Protein AF-A0A2N0RB87-F1 (afdb_monomer_lite)

Foldseek 3Di:
DDDPVPDDPPDDDDDPDADPVRHSLQNVQQVADDDPVPPDDLAEQVWDKDKDKAADDDCVQFADDWPPDPPPHHDCLGRNDSDPPTHSGTPDPRPPPNPDQADVNDPCNNCPPPPRMDMDMDTDHNDPDDPPPPPPD

Radius of gyration: 20.25 Å; chains: 1; bounding box: 54×45×46 Å

Secondary structure (DSSP, 8-state):
---GGGS-TTSPPP-----TTS--HHHHHHT-S--GGGSS---BTT-EEEEEEEE---HHHHB---------SS-HHHH--SSTTPPPSB-SPTTTTSSSPPGGG-HHHHSTT-TTEEEEEEEEB--SS--------

InterPro domains:
  IPR005203 Hemocyanin, C-terminal [PF03723] (25-125)
  IPR013788 Hemocyanin/hexamerin [PTHR11511] (20-126)
  IPR014756 Immunoglobulin E-set [SSF81296] (17-125)
  IPR037020 Hemocyanin, C-terminal domain superfamily [G3DSA:2.60.40.1520] (3-133)

Sequence (137 aa):
MKTDDELDDTALPIDTTPDAEGINTNDTFCDCGWPFHLLLPRGRKGGMKFKLLVFISDWSEDKVEVPKENIRCGSISFCGAQKPADKYPDNKPMGYPLDRPFKNNSYKETFAGLNNAVIKDVSIKLVKDFPEIVEGC

Organism: NCBI:txid588596

pLDDT: mean 80.62, std 18.15, range [34.03, 97.94]

Structure (mmCIF, N/CA/C/O backbone):
data_AF-A0A2N0RB87-F1
#
_entr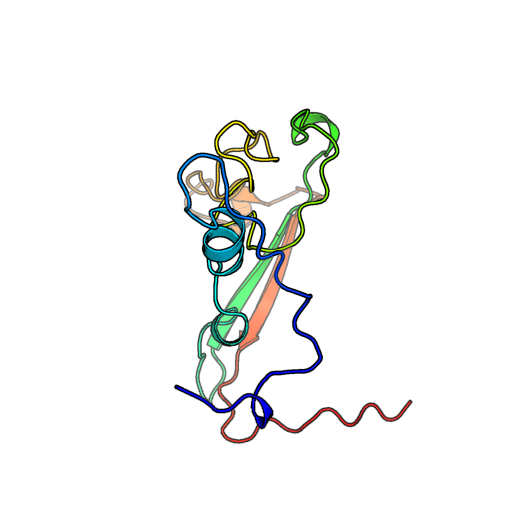y.id   AF-A0A2N0RB87-F1
#
loop_
_atom_site.group_PDB
_atom_site.id
_atom_site.type_symbol
_atom_site.label_atom_id
_atom_site.label_alt_id
_atom_site.label_comp_id
_atom_site.label_asym_id
_atom_site.label_entity_id
_atom_site.label_seq_id
_atom_site.pdbx_PDB_ins_code
_atom_site.Cartn_x
_atom_site.Cartn_y
_atom_site.Cartn_z
_atom_site.occupancy
_atom_site.B_iso_or_equiv
_atom_site.auth_seq_id
_atom_site.auth_comp_id
_atom_site.auth_asym_id
_atom_site.auth_atom_id
_atom_site.pdbx_PDB_model_num
ATOM 1 N N . MET A 1 1 ? 30.172 -10.261 13.215 1.00 39.81 1 MET A N 1
ATOM 2 C CA . MET A 1 1 ? 29.949 -11.202 12.105 1.00 39.81 1 MET A CA 1
ATOM 3 C C . MET A 1 1 ? 29.296 -12.413 12.737 1.00 39.81 1 MET A C 1
ATOM 5 O O . MET A 1 1 ? 29.909 -12.980 13.633 1.00 39.81 1 MET A O 1
ATOM 9 N N . LYS A 1 2 ? 28.015 -12.664 12.450 1.00 34.03 2 LYS A N 1
ATOM 10 C CA . LYS A 1 2 ? 27.331 -13.854 12.972 1.00 34.03 2 LYS A CA 1
ATOM 11 C C . LYS A 1 2 ? 27.914 -15.084 12.274 1.00 34.03 2 LYS A C 1
ATOM 13 O O . LYS A 1 2 ? 28.283 -14.979 11.109 1.00 34.03 2 LYS A O 1
ATOM 18 N N . THR A 1 3 ? 28.097 -16.165 13.020 1.00 47.66 3 THR A N 1
ATOM 19 C CA . THR A 1 3 ? 28.616 -17.445 12.523 1.00 47.66 3 THR A CA 1
ATOM 20 C C . THR A 1 3 ? 27.583 -18.143 11.646 1.00 47.66 3 THR A C 1
ATOM 22 O O . THR A 1 3 ? 26.385 -17.941 11.831 1.00 47.66 3 THR A O 1
ATOM 25 N N . ASP A 1 4 ? 28.062 -18.965 10.713 1.00 57.53 4 ASP A N 1
ATOM 26 C CA . ASP A 1 4 ? 27.260 -19.600 9.659 1.00 57.53 4 ASP A CA 1
ATOM 27 C C . ASP A 1 4 ? 26.117 -20.488 10.194 1.00 57.53 4 ASP A C 1
ATOM 29 O O . ASP A 1 4 ? 25.120 -20.686 9.510 1.00 57.53 4 ASP A O 1
ATOM 33 N N . ASP A 1 5 ? 26.202 -20.926 11.455 1.00 53.91 5 ASP A N 1
ATOM 34 C CA . ASP A 1 5 ? 25.169 -21.710 12.148 1.00 53.91 5 ASP A CA 1
ATOM 35 C C . ASP A 1 5 ? 23.924 -20.892 12.581 1.00 53.91 5 ASP A C 1
ATOM 37 O O . ASP A 1 5 ? 22.990 -21.445 13.159 1.00 53.91 5 ASP A O 1
ATOM 41 N N . GLU A 1 6 ? 23.906 -19.570 12.354 1.00 55.66 6 GLU A N 1
ATOM 42 C CA . GLU A 1 6 ? 22.762 -18.677 12.630 1.00 55.66 6 GLU A CA 1
ATOM 43 C C . GLU A 1 6 ? 21.991 -18.249 11.361 1.00 55.66 6 GLU A C 1
ATOM 45 O O . GLU A 1 6 ? 21.083 -17.416 11.464 1.00 55.66 6 GLU A O 1
ATOM 50 N N . LEU A 1 7 ? 22.336 -18.763 10.170 1.00 55.06 7 LEU A N 1
ATOM 51 C CA . LEU A 1 7 ? 21.581 -18.475 8.946 1.00 55.06 7 LEU A CA 1
ATOM 52 C C . LEU A 1 7 ? 20.322 -19.350 8.840 1.00 55.06 7 LEU A C 1
ATOM 54 O O . LEU A 1 7 ? 20.362 -20.564 8.983 1.00 55.06 7 LEU A O 1
ATOM 58 N N . ASP A 1 8 ? 19.201 -18.684 8.579 1.00 53.66 8 ASP A N 1
ATOM 59 C CA . ASP A 1 8 ? 17.880 -19.260 8.337 1.00 53.66 8 ASP A CA 1
ATOM 60 C C . ASP A 1 8 ? 17.877 -20.101 7.044 1.00 53.66 8 ASP A C 1
ATOM 62 O O . ASP A 1 8 ? 18.132 -19.573 5.959 1.00 53.66 8 ASP A O 1
ATOM 66 N N . ASP A 1 9 ? 17.554 -21.395 7.157 1.00 51.41 9 ASP A N 1
ATOM 67 C CA . ASP A 1 9 ? 17.480 -22.371 6.053 1.00 51.41 9 ASP A CA 1
ATOM 68 C C . ASP A 1 9 ? 16.437 -22.014 4.969 1.00 51.41 9 ASP A C 1
ATOM 70 O O . ASP A 1 9 ? 16.350 -22.678 3.933 1.00 51.41 9 ASP A O 1
ATOM 74 N N . THR A 1 10 ? 15.627 -20.970 5.182 1.00 55.34 10 THR A N 1
ATOM 75 C CA . THR A 1 10 ? 14.708 -20.429 4.168 1.00 55.34 10 THR A CA 1
ATOM 76 C C . THR A 1 10 ? 15.342 -19.378 3.251 1.00 55.34 10 THR A C 1
ATOM 78 O O . THR A 1 10 ? 14.703 -18.942 2.286 1.00 55.34 10 THR A O 1
ATOM 81 N N . ALA A 1 11 ? 16.594 -18.979 3.496 1.00 54.50 11 ALA A N 1
ATOM 82 C CA . ALA A 1 11 ? 17.311 -18.051 2.635 1.00 54.50 11 ALA A CA 1
ATOM 83 C C . ALA A 1 11 ? 17.616 -18.698 1.273 1.00 54.50 11 ALA A C 1
ATOM 85 O O . ALA A 1 11 ? 18.280 -19.730 1.173 1.00 54.50 11 ALA A O 1
ATOM 86 N N . LEU A 1 12 ? 17.126 -18.078 0.197 1.00 49.72 12 LEU A N 1
ATOM 87 C CA . LEU A 1 12 ? 17.453 -18.503 -1.163 1.00 49.72 12 LEU A CA 1
ATOM 88 C C . LEU A 1 12 ? 18.965 -18.343 -1.418 1.00 49.72 12 LEU A C 1
ATOM 90 O O . LEU A 1 12 ? 19.565 -17.384 -0.924 1.00 49.72 12 LEU A O 1
ATOM 94 N N . PRO A 1 13 ? 19.589 -19.242 -2.204 1.00 45.84 13 PRO A N 1
ATOM 95 C CA . PRO A 1 13 ? 21.019 -19.176 -2.478 1.00 45.84 13 PRO A CA 1
ATOM 96 C C . PRO A 1 13 ? 21.383 -17.866 -3.190 1.00 45.84 13 PRO A C 1
ATOM 98 O O . PRO A 1 13 ? 20.790 -17.512 -4.212 1.00 45.84 13 PRO A O 1
ATOM 101 N N . ILE A 1 14 ? 22.375 -17.174 -2.631 1.00 51.53 14 ILE A N 1
ATOM 102 C CA . ILE A 1 14 ? 22.950 -15.924 -3.136 1.00 51.53 14 ILE A CA 1
ATOM 103 C C . ILE A 1 14 ? 23.797 -16.239 -4.379 1.00 51.53 14 ILE A C 1
ATOM 105 O O . ILE A 1 14 ? 24.675 -17.102 -4.337 1.00 51.53 14 ILE A O 1
ATOM 109 N N . ASP A 1 15 ? 23.514 -15.570 -5.498 1.00 49.50 15 ASP A N 1
ATOM 110 C CA . ASP A 1 15 ? 24.248 -15.736 -6.757 1.00 49.50 15 ASP A CA 1
ATOM 111 C C . ASP A 1 15 ? 25.461 -14.797 -6.780 1.00 49.50 15 ASP A C 1
ATOM 113 O O . ASP A 1 15 ? 25.365 -13.636 -7.167 1.00 49.50 15 ASP A O 1
ATOM 117 N N . THR A 1 16 ? 26.615 -15.311 -6.354 1.00 50.34 16 THR A N 1
ATOM 118 C CA . THR A 1 16 ? 27.849 -14.537 -6.137 1.00 50.34 16 THR A CA 1
ATOM 119 C C . THR A 1 16 ? 28.611 -14.186 -7.422 1.00 50.34 16 THR A C 1
ATOM 121 O O . THR A 1 16 ? 29.821 -13.959 -7.363 1.00 50.34 16 THR A O 1
ATOM 124 N N . THR A 1 17 ? 27.988 -14.225 -8.606 1.00 51.09 17 THR A N 1
ATOM 125 C CA . THR A 1 17 ? 28.686 -13.879 -9.854 1.00 51.09 17 THR A CA 1
ATOM 126 C C . THR A 1 17 ? 28.823 -12.355 -9.984 1.00 51.09 17 THR A C 1
ATOM 128 O O . THR A 1 17 ? 27.792 -11.681 -10.078 1.00 51.09 17 THR A O 1
ATOM 131 N N . PRO A 1 18 ? 30.051 -11.803 -10.033 1.00 50.31 18 PRO A N 1
ATOM 132 C CA . PRO A 1 18 ? 30.258 -10.366 -10.169 1.00 50.31 18 PRO A CA 1
ATOM 133 C C . PRO A 1 18 ? 29.856 -9.871 -11.555 1.00 50.31 18 PRO A C 1
ATOM 135 O O . PRO A 1 18 ? 30.047 -10.569 -12.557 1.00 50.31 18 PRO A O 1
ATOM 138 N N . ASP A 1 19 ? 29.343 -8.644 -11.622 1.00 54.84 19 ASP A N 1
ATOM 139 C CA . ASP A 1 19 ? 29.193 -7.942 -12.891 1.00 54.84 19 ASP A CA 1
ATOM 140 C C . ASP A 1 19 ? 30.555 -7.497 -13.462 1.00 54.84 19 ASP A C 1
ATOM 142 O O . ASP A 1 19 ? 31.617 -7.680 -12.860 1.00 54.84 19 ASP A O 1
ATOM 146 N N . ALA A 1 20 ? 30.533 -6.926 -14.669 1.00 52.75 20 ALA A N 1
ATOM 147 C CA . ALA A 1 20 ? 31.730 -6.506 -15.401 1.00 52.75 20 ALA A CA 1
ATOM 148 C C . ALA A 1 20 ? 32.585 -5.444 -14.671 1.00 52.75 20 ALA A C 1
ATOM 150 O O . ALA A 1 20 ? 33.710 -5.180 -15.097 1.00 52.75 20 ALA A O 1
ATOM 151 N N . GLU A 1 21 ? 32.079 -4.857 -13.583 1.00 55.66 21 GLU A N 1
ATOM 152 C CA . GLU A 1 21 ? 32.750 -3.840 -12.768 1.00 55.66 21 GLU A CA 1
ATOM 153 C C . GLU A 1 21 ? 33.276 -4.414 -11.438 1.00 55.66 21 GLU A C 1
ATOM 155 O O . GLU A 1 21 ? 33.843 -3.685 -10.623 1.00 55.66 21 GLU A O 1
ATOM 160 N N . GLY A 1 22 ? 33.160 -5.733 -11.232 1.00 50.56 22 GLY A N 1
ATOM 161 C CA . GLY A 1 22 ? 33.613 -6.414 -10.019 1.00 50.56 22 GLY A CA 1
ATOM 162 C C . GLY A 1 22 ? 32.714 -6.157 -8.808 1.00 50.56 22 GLY A C 1
ATOM 163 O O . GLY A 1 22 ? 33.138 -6.401 -7.678 1.00 50.56 22 GLY A O 1
ATOM 164 N N . ILE A 1 23 ? 31.493 -5.663 -9.032 1.00 53.19 23 ILE A N 1
ATOM 165 C CA . ILE A 1 23 ? 30.484 -5.438 -8.000 1.00 53.19 23 ILE A CA 1
ATOM 166 C C . ILE A 1 23 ? 29.442 -6.554 -8.136 1.00 53.19 23 ILE A C 1
ATOM 168 O O . ILE A 1 23 ? 28.897 -6.808 -9.206 1.00 53.19 23 ILE A O 1
ATOM 172 N N . ASN A 1 24 ? 29.120 -7.247 -7.046 1.00 53.38 24 ASN A N 1
ATOM 173 C CA . ASN A 1 24 ? 27.971 -8.152 -7.051 1.00 53.38 24 ASN A CA 1
ATOM 174 C C . ASN A 1 24 ? 26.688 -7.311 -6.931 1.00 53.38 24 ASN A C 1
ATOM 176 O O . ASN A 1 24 ? 26.098 -7.194 -5.859 1.00 53.38 24 ASN A O 1
ATOM 180 N N . THR A 1 25 ? 26.267 -6.659 -8.016 1.00 53.22 25 THR A N 1
ATOM 181 C CA . THR A 1 25 ? 25.055 -5.816 -8.048 1.00 53.22 25 THR A CA 1
ATOM 182 C C . THR A 1 25 ? 23.767 -6.598 -7.786 1.00 53.22 25 THR A C 1
ATOM 184 O O . THR A 1 25 ? 22.780 -6.022 -7.334 1.00 53.22 25 THR A O 1
ATOM 187 N N . ASN A 1 26 ? 23.781 -7.917 -7.997 1.00 55.75 26 ASN A N 1
ATOM 188 C CA . ASN A 1 26 ? 22.675 -8.800 -7.630 1.00 55.75 26 ASN A CA 1
ATOM 189 C C . ASN A 1 26 ? 22.507 -8.946 -6.108 1.00 55.75 26 ASN A C 1
ATOM 191 O O . ASN A 1 26 ? 21.371 -9.011 -5.639 1.00 55.75 26 ASN A O 1
ATOM 195 N N . ASP A 1 27 ? 23.603 -8.943 -5.343 1.00 60.56 27 ASP A N 1
ATOM 196 C CA . ASP A 1 27 ? 23.568 -9.160 -3.890 1.00 60.56 27 ASP A CA 1
ATOM 197 C C . ASP A 1 27 ? 22.941 -7.956 -3.172 1.00 60.56 27 ASP A C 1
ATOM 199 O O . ASP A 1 27 ? 22.090 -8.112 -2.299 1.00 60.56 27 ASP A O 1
ATOM 203 N N . THR A 1 28 ? 23.275 -6.735 -3.602 1.00 70.50 28 THR A N 1
ATOM 204 C CA . THR A 1 28 ? 22.758 -5.506 -2.977 1.00 70.50 28 THR A CA 1
ATOM 205 C C . THR A 1 28 ? 21.287 -5.238 -3.294 1.00 70.50 28 THR A C 1
ATOM 207 O O . THR A 1 28 ? 20.593 -4.607 -2.495 1.00 70.50 28 THR A O 1
ATOM 210 N N . PHE A 1 29 ? 20.780 -5.719 -4.435 1.00 80.38 29 PHE A N 1
ATOM 211 C CA . PHE A 1 29 ? 19.359 -5.593 -4.761 1.00 80.38 29 PHE A CA 1
ATOM 212 C C . PHE A 1 29 ? 18.492 -6.458 -3.840 1.00 80.38 29 PHE A C 1
ATOM 214 O O . PHE A 1 29 ? 17.434 -6.007 -3.400 1.00 80.38 29 PHE A O 1
ATOM 221 N N . CYS A 1 30 ? 18.944 -7.671 -3.506 1.00 82.38 30 CYS A N 1
ATOM 222 C CA . CYS A 1 30 ? 18.208 -8.563 -2.609 1.00 82.38 30 CYS A CA 1
ATOM 223 C C . CYS A 1 30 ? 18.082 -8.011 -1.181 1.00 82.38 30 CYS A C 1
ATOM 225 O O . CYS A 1 30 ? 17.083 -8.283 -0.516 1.00 82.38 30 CYS A O 1
ATOM 227 N N . ASP A 1 31 ? 19.042 -7.196 -0.741 1.00 85.81 31 ASP A N 1
ATOM 228 C CA . ASP A 1 31 ? 18.994 -6.502 0.551 1.00 85.81 31 ASP A CA 1
ATOM 229 C C . ASP A 1 31 ? 17.996 -5.334 0.565 1.00 85.81 31 ASP A C 1
ATOM 231 O O . ASP A 1 31 ? 17.588 -4.853 1.629 1.00 85.81 31 ASP A O 1
ATOM 235 N N . CYS A 1 32 ? 17.573 -4.863 -0.611 1.00 86.81 32 CYS A N 1
ATOM 236 C CA . CYS A 1 32 ? 16.562 -3.830 -0.710 1.00 86.81 32 CYS A CA 1
ATOM 237 C C . CYS A 1 32 ? 15.169 -4.415 -0.441 1.00 86.81 32 CYS A C 1
ATOM 239 O O . CYS A 1 32 ? 14.599 -5.197 -1.210 1.00 86.81 32 CYS A O 1
ATOM 241 N N . GLY A 1 33 ? 14.557 -3.945 0.640 1.00 89.88 33 GLY A N 1
ATOM 242 C CA . GLY A 1 33 ? 13.163 -4.219 0.925 1.00 89.88 33 GLY A CA 1
ATOM 243 C C . GLY A 1 33 ? 12.733 -3.704 2.282 1.00 89.88 33 GLY A C 1
ATOM 244 O O . GLY A 1 33 ? 13.538 -3.281 3.111 1.00 89.88 33 GLY A O 1
ATOM 245 N N . TRP A 1 34 ? 11.425 -3.743 2.512 1.00 90.88 34 TRP A N 1
ATOM 246 C CA . TRP A 1 34 ? 10.893 -3.479 3.837 1.00 90.88 34 TRP A CA 1
ATOM 247 C C . TRP A 1 34 ? 11.045 -4.730 4.712 1.00 90.88 34 TRP A C 1
ATOM 249 O O . TRP A 1 34 ? 10.593 -5.801 4.298 1.00 90.88 34 TRP A O 1
ATOM 259 N N . PRO A 1 35 ? 11.623 -4.632 5.923 1.00 91.50 35 PRO A N 1
ATOM 260 C CA . PRO A 1 35 ? 11.753 -5.787 6.802 1.00 91.50 35 PRO A CA 1
ATOM 261 C C . PRO A 1 35 ? 10.388 -6.404 7.134 1.00 91.50 35 PRO A C 1
ATOM 263 O O . PRO A 1 35 ? 9.478 -5.709 7.593 1.00 91.50 35 PRO A O 1
ATOM 266 N N . PHE A 1 36 ? 10.244 -7.723 6.965 1.00 89.50 36 PHE A N 1
ATOM 267 C CA . PHE A 1 36 ? 8.964 -8.422 7.167 1.00 89.50 36 PHE A CA 1
ATOM 268 C C . PHE A 1 36 ? 8.376 -8.224 8.571 1.00 89.50 36 PHE A C 1
ATOM 270 O O . PHE A 1 36 ? 7.172 -8.019 8.726 1.00 89.50 36 PHE A O 1
ATOM 277 N N . HIS A 1 37 ? 9.225 -8.188 9.601 1.00 91.50 37 HIS A N 1
ATOM 278 C CA . HIS A 1 37 ? 8.808 -7.965 10.989 1.00 91.50 37 HIS A CA 1
ATOM 279 C C . HIS A 1 37 ? 8.345 -6.522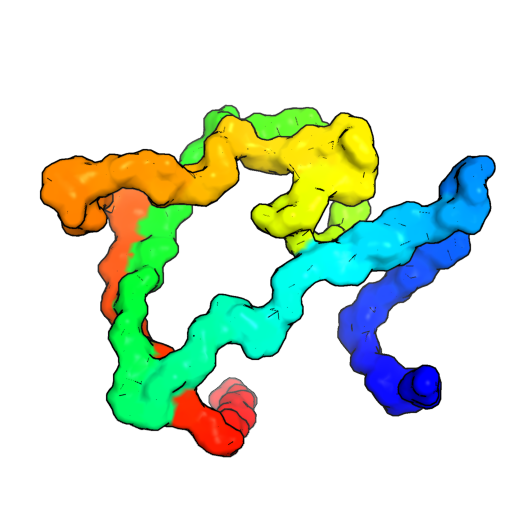 11.282 1.00 91.50 37 HIS A C 1
ATOM 281 O O . HIS A 1 37 ? 7.891 -6.236 12.390 1.00 91.50 37 HIS A O 1
ATOM 287 N N . LEU A 1 38 ? 8.442 -5.609 10.308 1.00 94.12 38 LEU A N 1
ATOM 288 C CA . LEU A 1 38 ? 7.954 -4.229 10.389 1.00 94.12 38 LEU A CA 1
ATOM 289 C C . LEU A 1 38 ? 6.738 -3.970 9.489 1.00 94.12 38 LEU A C 1
ATOM 291 O O . LEU A 1 38 ? 6.320 -2.820 9.367 1.00 94.12 38 LEU A O 1
ATOM 295 N N . LEU A 1 39 ? 6.169 -4.991 8.834 1.00 94.31 39 LEU A N 1
ATOM 296 C CA . LEU A 1 39 ? 5.044 -4.816 7.903 1.00 94.31 39 LEU A CA 1
ATOM 297 C C . LEU A 1 39 ? 3.825 -4.162 8.572 1.00 94.31 39 LEU A C 1
ATOM 299 O O . LEU A 1 39 ? 3.136 -3.339 7.971 1.00 94.31 39 LEU A O 1
ATOM 303 N N . LEU A 1 40 ? 3.559 -4.524 9.827 1.00 95.38 40 LEU A N 1
ATOM 304 C CA . LEU A 1 40 ? 2.454 -3.975 10.601 1.00 95.38 40 LEU A CA 1
ATOM 305 C C . LEU A 1 40 ? 2.949 -2.888 11.562 1.00 95.38 40 LEU A C 1
ATOM 307 O O . LEU A 1 40 ? 3.961 -3.074 12.243 1.00 95.38 40 LEU A O 1
ATOM 311 N N . PRO A 1 41 ? 2.204 -1.778 11.720 1.00 96.25 41 PRO A N 1
ATOM 312 C CA . PRO A 1 41 ? 2.456 -0.840 12.802 1.00 96.25 41 PRO A CA 1
ATOM 313 C C . PRO A 1 41 ? 2.407 -1.553 14.156 1.00 96.25 41 PRO A C 1
ATOM 315 O O . PRO A 1 41 ? 1.542 -2.393 14.392 1.00 96.25 41 PRO A O 1
ATOM 318 N N . ARG A 1 42 ? 3.262 -1.138 15.098 1.00 94.62 42 ARG A N 1
ATOM 319 C CA . ARG A 1 42 ? 3.373 -1.733 16.447 1.00 94.62 42 ARG A CA 1
ATOM 320 C C . ARG A 1 42 ? 2.035 -1.901 17.192 1.00 94.62 42 ARG A C 1
ATOM 322 O O . ARG A 1 42 ? 1.898 -2.786 18.032 1.00 94.62 42 ARG A O 1
ATOM 329 N N . GLY A 1 43 ? 1.061 -1.027 16.940 1.00 94.56 43 GLY A N 1
ATOM 330 C CA . GLY A 1 43 ? -0.232 -1.040 17.622 1.00 94.56 43 GLY A CA 1
ATOM 331 C C . GLY A 1 43 ? -0.147 -0.656 19.106 1.00 94.56 43 GLY A C 1
ATOM 332 O O . GLY A 1 43 ? 0.797 -0.006 19.561 1.00 94.56 43 GLY A O 1
ATOM 333 N N . ARG A 1 44 ? -1.179 -1.018 19.881 1.00 94.31 44 ARG A N 1
ATOM 334 C CA . ARG A 1 44 ? -1.291 -0.729 21.327 1.00 94.31 44 ARG A CA 1
ATOM 335 C C . ARG A 1 44 ? -1.845 -1.939 22.076 1.00 94.31 44 ARG A C 1
ATOM 337 O O . ARG A 1 44 ? -2.566 -2.739 21.487 1.00 94.31 44 ARG A O 1
ATOM 344 N N . LYS A 1 45 ? -1.579 -2.045 23.386 1.00 92.81 45 LYS A N 1
ATOM 345 C CA . LYS A 1 45 ? -2.099 -3.146 24.228 1.00 92.81 45 LYS A CA 1
ATOM 346 C C . LYS A 1 45 ? -3.631 -3.253 24.183 1.00 92.81 45 LYS A C 1
ATOM 348 O O . LYS A 1 45 ? -4.170 -4.346 24.097 1.00 92.81 45 LYS A O 1
ATOM 353 N N . GLY A 1 46 ? -4.328 -2.113 24.180 1.00 92.44 46 GLY A N 1
ATOM 354 C CA . GLY A 1 46 ? -5.793 -2.050 24.074 1.00 92.44 46 GLY A CA 1
ATOM 355 C C . GLY A 1 46 ? -6.352 -2.252 22.659 1.00 92.44 46 GLY A C 1
ATOM 356 O O . GLY A 1 46 ? -7.558 -2.135 22.467 1.00 92.44 46 GLY A O 1
ATOM 357 N N . GLY A 1 47 ? -5.501 -2.533 21.669 1.00 94.88 47 GLY A N 1
ATOM 358 C CA . GLY A 1 47 ? -5.858 -2.495 20.255 1.00 94.88 47 GLY A CA 1
ATOM 359 C C . GLY A 1 47 ? -5.781 -1.085 19.676 1.00 94.88 47 GLY A C 1
ATOM 360 O O . GLY A 1 47 ? -6.151 -0.096 20.310 1.00 94.88 47 GLY A O 1
ATOM 361 N N . MET A 1 48 ? -5.264 -0.988 18.458 1.00 97.81 48 MET A N 1
ATOM 362 C CA . MET A 1 48 ? -5.244 0.232 17.662 1.00 97.81 48 MET A CA 1
ATOM 363 C C . MET A 1 48 ? -6.055 -0.012 16.392 1.00 97.81 48 MET A C 1
ATOM 365 O O . MET A 1 48 ? -5.808 -0.983 15.681 1.00 97.81 48 MET A O 1
ATOM 369 N N . LYS A 1 49 ? -7.050 0.845 16.146 1.00 97.81 49 LYS A N 1
ATOM 370 C CA . LYS A 1 49 ? -7.971 0.712 15.013 1.00 97.81 49 LYS A CA 1
ATOM 371 C C . LYS A 1 49 ? -7.306 1.205 13.730 1.00 97.81 49 LYS A C 1
ATOM 373 O O . LYS A 1 49 ? -6.787 2.318 13.705 1.00 97.81 49 LYS A O 1
ATOM 378 N N . PHE A 1 50 ? -7.395 0.404 12.678 1.00 97.81 50 PHE A N 1
ATOM 379 C CA . PHE A 1 50 ? -6.962 0.729 11.323 1.00 97.81 50 PHE A CA 1
ATOM 380 C C . PHE A 1 50 ? -8.066 0.375 10.328 1.00 97.81 50 PHE A C 1
ATOM 382 O O . PHE A 1 50 ? -9.024 -0.329 10.662 1.00 97.81 50 PHE A O 1
ATOM 389 N N . LYS A 1 51 ? -7.917 0.858 9.096 1.00 96.75 51 LYS A N 1
ATOM 390 C CA . LYS A 1 51 ? -8.740 0.440 7.963 1.00 96.75 51 LYS A CA 1
ATOM 391 C C . LYS A 1 51 ? -7.878 -0.346 6.998 1.00 96.75 51 LYS A C 1
ATOM 393 O O . LYS A 1 51 ? -6.865 0.166 6.539 1.00 96.75 51 LYS A O 1
ATOM 398 N N . LEU A 1 52 ? -8.297 -1.569 6.711 1.00 97.19 52 LEU A N 1
ATOM 399 C CA . LEU A 1 52 ? -7.745 -2.379 5.641 1.00 97.19 52 LEU A CA 1
ATOM 400 C C . LEU A 1 52 ? -8.545 -2.084 4.374 1.00 97.19 52 LEU A C 1
ATOM 402 O O . LEU A 1 52 ? -9.733 -2.402 4.321 1.00 97.19 52 LEU A O 1
ATOM 406 N N . LEU A 1 53 ? -7.908 -1.451 3.391 1.00 96.75 53 LEU A N 1
ATOM 407 C CA . LEU A 1 53 ? -8.450 -1.267 2.047 1.00 96.75 53 LEU A CA 1
ATOM 408 C C . LEU A 1 53 ? -7.840 -2.327 1.130 1.00 96.75 53 LEU A C 1
ATOM 410 O O . LEU A 1 53 ? -6.623 -2.479 1.091 1.00 96.75 53 LEU A O 1
ATOM 414 N N . VAL A 1 54 ? -8.691 -3.009 0.373 1.00 97.00 54 VAL A N 1
ATOM 415 C CA . VAL A 1 54 ? -8.300 -3.845 -0.763 1.00 97.00 54 VAL A CA 1
ATOM 416 C C . VAL A 1 54 ? -8.931 -3.237 -2.007 1.00 97.00 54 VAL A C 1
ATOM 418 O O . VAL A 1 54 ? -10.133 -2.969 -2.011 1.00 97.00 54 VAL A O 1
ATOM 421 N N . PHE A 1 55 ? -8.126 -3.004 -3.038 1.00 97.06 55 PHE A N 1
ATOM 422 C CA . PHE A 1 55 ? -8.551 -2.455 -4.321 1.00 97.06 55 PHE A CA 1
ATOM 423 C C . PHE A 1 55 ? -8.026 -3.355 -5.439 1.00 97.06 55 PHE A C 1
ATOM 425 O O . PHE A 1 55 ? -6.857 -3.728 -5.417 1.00 97.06 55 PHE A O 1
ATOM 432 N N . ILE A 1 56 ? -8.890 -3.718 -6.383 1.00 97.19 56 ILE A N 1
ATOM 433 C CA . ILE A 1 56 ? -8.563 -4.604 -7.503 1.00 97.19 56 ILE A CA 1
ATOM 434 C C . ILE A 1 56 ? -8.606 -3.781 -8.791 1.00 97.19 56 ILE A C 1
ATOM 436 O O . ILE A 1 56 ? -9.668 -3.292 -9.178 1.00 97.19 56 ILE A O 1
ATOM 440 N N . SER A 1 57 ? -7.462 -3.616 -9.444 1.00 96.25 57 SER A N 1
ATOM 441 C CA . SER A 1 57 ? -7.324 -2.956 -10.746 1.00 96.25 57 SER A CA 1
ATOM 442 C C . SER A 1 57 ? -7.282 -3.966 -11.898 1.00 96.25 57 SER A C 1
ATOM 444 O O . SER A 1 57 ? -7.192 -5.179 -11.688 1.00 96.25 57 SER A O 1
ATOM 446 N N . ASP A 1 58 ? -7.433 -3.463 -13.124 1.00 96.69 58 ASP A N 1
ATOM 447 C CA . ASP A 1 58 ? -7.393 -4.277 -14.335 1.00 96.69 58 ASP A CA 1
ATOM 448 C C . ASP A 1 58 ? -5.944 -4.484 -14.794 1.00 96.69 58 ASP A C 1
ATOM 450 O O . ASP A 1 58 ? -5.283 -3.564 -15.276 1.00 96.69 58 ASP A O 1
ATOM 454 N N . TRP A 1 59 ? -5.484 -5.734 -14.732 1.00 94.25 59 TRP A N 1
ATOM 455 C CA . TRP A 1 59 ? -4.160 -6.142 -15.203 1.00 94.25 59 TRP A CA 1
ATOM 456 C C . TRP A 1 59 ? -3.845 -5.690 -16.635 1.00 94.25 59 TRP A C 1
ATOM 458 O O . TRP A 1 59 ? -2.691 -5.409 -16.958 1.00 94.25 59 TRP A O 1
ATOM 468 N N . SER A 1 60 ? -4.842 -5.645 -17.522 1.00 95.44 60 SER A N 1
ATOM 469 C CA . SER A 1 60 ? -4.629 -5.246 -18.914 1.00 95.44 60 SER A CA 1
ATOM 470 C C . SER A 1 60 ? -4.205 -3.781 -19.060 1.00 95.44 60 SER A C 1
ATOM 472 O O . SER A 1 60 ? -3.524 -3.461 -20.037 1.00 95.44 60 SER A O 1
ATOM 474 N N . GLU A 1 61 ? -4.536 -2.936 -18.080 1.00 94.75 61 GLU A N 1
ATOM 475 C CA . GLU A 1 61 ? -4.115 -1.535 -17.993 1.00 94.75 61 GLU A CA 1
ATOM 476 C C . GLU A 1 61 ? -2.850 -1.330 -17.147 1.00 94.75 61 GLU A C 1
ATOM 478 O O . GLU A 1 61 ? -2.109 -0.369 -17.378 1.00 94.75 61 GLU A O 1
ATOM 483 N N . ASP A 1 62 ? -2.634 -2.197 -16.155 1.00 94.38 62 ASP A N 1
ATOM 484 C CA . ASP A 1 62 ? -1.538 -2.081 -15.186 1.00 94.38 62 ASP A CA 1
ATOM 485 C C . ASP A 1 62 ? -0.228 -2.655 -15.729 1.00 94.38 62 ASP A C 1
ATOM 487 O O . ASP A 1 62 ? 0.849 -2.136 -15.441 1.00 94.38 62 ASP A O 1
ATOM 491 N N . LYS A 1 63 ? -0.303 -3.732 -16.521 1.00 91.00 63 LYS A N 1
ATOM 492 C CA . LYS A 1 63 ? 0.883 -4.468 -16.958 1.00 91.00 63 LYS A CA 1
ATOM 493 C C . LYS A 1 63 ? 1.836 -3.584 -17.762 1.00 91.00 63 LYS A C 1
ATOM 495 O O . LYS A 1 63 ? 1.447 -2.884 -18.698 1.00 91.00 63 LYS A O 1
ATOM 500 N N . VAL A 1 64 ? 3.120 -3.728 -17.465 1.00 89.25 64 VAL A N 1
ATOM 501 C CA . VAL A 1 64 ? 4.210 -3.224 -18.299 1.00 89.25 64 VAL A CA 1
ATOM 502 C C . VAL A 1 64 ? 4.911 -4.421 -18.923 1.00 89.25 64 VAL A C 1
ATOM 504 O O . VAL A 1 64 ? 5.181 -5.414 -18.251 1.00 89.25 64 VAL A O 1
ATOM 507 N N . GLU A 1 65 ? 5.186 -4.354 -20.225 1.00 83.56 65 GLU A N 1
ATOM 508 C CA . GLU A 1 65 ? 5.992 -5.377 -20.887 1.00 83.56 65 GLU A CA 1
ATOM 509 C C . GLU A 1 65 ? 7.422 -5.318 -20.343 1.00 83.56 65 GLU A C 1
ATOM 511 O O . GLU A 1 65 ? 8.212 -4.444 -20.704 1.00 83.56 65 GLU A O 1
ATOM 516 N N . VAL A 1 66 ? 7.725 -6.248 -19.440 1.00 73.44 66 VAL A N 1
ATOM 517 C CA . VAL A 1 66 ? 9.064 -6.510 -18.921 1.00 73.44 66 VAL A CA 1
ATOM 518 C C . VAL A 1 66 ? 9.559 -7.842 -19.492 1.00 73.44 66 VAL A C 1
ATOM 520 O O . VAL A 1 66 ? 8.757 -8.775 -19.646 1.00 73.44 66 VAL A O 1
ATOM 523 N N . PRO A 1 67 ? 10.850 -7.961 -19.851 1.00 67.88 67 PRO A N 1
ATOM 524 C CA . PRO A 1 67 ? 11.430 -9.245 -20.213 1.00 67.88 67 PRO A CA 1
ATOM 525 C C . PRO A 1 67 ? 11.130 -10.267 -19.109 1.00 67.88 67 PRO A C 1
ATOM 527 O O . PRO A 1 67 ? 11.203 -9.942 -17.925 1.00 67.88 67 PRO A O 1
ATOM 530 N N . LYS A 1 68 ? 10.727 -11.488 -19.487 1.00 57.78 68 LYS A N 1
ATOM 531 C CA . LYS A 1 68 ? 10.429 -12.574 -18.537 1.00 57.78 68 LYS A CA 1
ATOM 532 C C . LYS A 1 68 ? 11.726 -13.070 -17.911 1.00 57.78 68 LYS A C 1
ATOM 534 O O . LYS A 1 68 ? 12.242 -14.121 -18.280 1.00 57.78 68 LYS A O 1
ATOM 539 N N . GLU A 1 69 ? 12.268 -12.286 -17.004 1.00 61.38 69 GLU A N 1
ATOM 540 C CA . GLU A 1 69 ? 13.426 -12.651 -16.215 1.00 61.38 69 GLU A CA 1
ATOM 541 C C . GLU A 1 69 ? 12.966 -13.016 -14.814 1.00 61.38 69 GLU A C 1
ATOM 543 O O . GLU A 1 69 ? 12.015 -12.446 -14.276 1.00 61.38 69 GLU A O 1
ATOM 548 N N . ASN A 1 70 ? 13.610 -14.028 -14.243 1.00 57.31 70 ASN A N 1
ATOM 549 C CA . ASN A 1 70 ? 13.282 -14.499 -12.909 1.00 57.31 70 ASN A CA 1
ATOM 550 C C . ASN A 1 70 ? 13.732 -13.436 -11.902 1.00 57.31 70 ASN A C 1
ATOM 552 O O . ASN A 1 70 ? 14.902 -13.423 -11.528 1.00 57.31 70 ASN A O 1
ATOM 556 N N . ILE A 1 71 ? 12.816 -12.565 -11.466 1.00 62.84 71 ILE A N 1
ATOM 557 C CA . ILE A 1 71 ? 13.013 -11.745 -10.265 1.00 62.84 71 ILE A CA 1
ATOM 558 C C . ILE A 1 71 ? 13.235 -12.728 -9.114 1.00 62.84 71 ILE A C 1
ATOM 560 O O . ILE A 1 71 ? 12.323 -13.470 -8.746 1.00 62.84 71 ILE A O 1
ATOM 564 N N . ARG A 1 72 ? 14.465 -12.799 -8.601 1.00 65.62 72 ARG A N 1
ATOM 565 C CA . ARG A 1 72 ? 14.847 -13.818 -7.609 1.00 65.62 72 ARG A CA 1
ATOM 566 C C . ARG A 1 72 ? 14.568 -13.393 -6.169 1.00 65.62 72 ARG A C 1
ATOM 568 O O . ARG A 1 72 ? 14.429 -14.253 -5.307 1.00 65.62 72 ARG A O 1
ATOM 575 N N . CYS A 1 73 ? 14.515 -12.089 -5.907 1.00 73.69 73 CYS A N 1
ATOM 576 C CA . CYS A 1 73 ? 14.492 -11.511 -4.565 1.00 73.69 73 CYS A CA 1
ATOM 577 C C . CYS A 1 73 ? 14.027 -10.038 -4.597 1.00 73.69 73 CYS A C 1
ATOM 579 O O . CYS A 1 73 ? 13.806 -9.475 -5.671 1.00 73.69 73 CYS A O 1
ATOM 581 N N . GLY A 1 74 ? 13.926 -9.411 -3.419 1.00 75.81 74 GLY A N 1
ATOM 582 C CA . GLY A 1 74 ? 13.672 -7.975 -3.261 1.00 75.81 74 GLY A CA 1
ATOM 583 C C . GLY A 1 74 ? 12.192 -7.586 -3.183 1.00 75.81 74 GLY A C 1
ATOM 584 O O . GLY A 1 74 ? 11.279 -8.366 -3.463 1.00 75.81 74 GLY A O 1
ATOM 585 N N . SER A 1 75 ? 11.939 -6.344 -2.767 1.00 86.25 75 SER A N 1
ATOM 586 C CA . SER A 1 75 ? 10.588 -5.782 -2.672 1.00 86.25 75 SER A CA 1
ATOM 587 C C . SER A 1 75 ? 10.274 -4.901 -3.879 1.00 86.25 75 SER A C 1
ATOM 589 O O . SER A 1 75 ? 10.642 -3.729 -3.896 1.00 86.25 75 SER A O 1
ATOM 591 N N . ILE A 1 76 ? 9.531 -5.426 -4.860 1.00 88.25 76 ILE A N 1
ATOM 592 C CA . ILE A 1 76 ? 9.146 -4.667 -6.067 1.00 88.25 76 ILE A CA 1
ATOM 593 C C . ILE A 1 76 ? 8.486 -3.330 -5.701 1.00 88.25 76 ILE A C 1
ATOM 595 O O . ILE A 1 76 ? 8.809 -2.307 -6.294 1.00 88.25 76 ILE A O 1
ATOM 599 N N . SER A 1 77 ? 7.632 -3.310 -4.673 1.00 89.00 77 SER A N 1
ATOM 600 C CA . SER A 1 77 ? 6.898 -2.111 -4.249 1.00 89.00 77 SER A CA 1
ATOM 601 C C . SER A 1 77 ? 7.772 -0.961 -3.737 1.00 89.00 77 SER A C 1
ATOM 603 O O . SER A 1 77 ? 7.330 0.184 -3.764 1.00 89.00 77 SER A O 1
ATOM 605 N N . PHE A 1 78 ? 8.981 -1.246 -3.239 1.00 90.12 78 PHE A N 1
ATOM 606 C CA . PHE A 1 78 ? 9.885 -0.235 -2.668 1.00 90.12 78 PHE A CA 1
ATOM 607 C C . PHE A 1 78 ? 11.194 -0.077 -3.446 1.00 90.12 78 PHE A C 1
ATOM 609 O O . PHE A 1 78 ? 11.776 1.004 -3.439 1.00 90.12 78 PHE A O 1
ATOM 616 N N . CYS A 1 79 ? 11.643 -1.135 -4.115 1.00 88.69 79 CYS A N 1
ATOM 617 C CA . CYS A 1 79 ? 12.950 -1.228 -4.763 1.00 88.69 79 CYS A CA 1
ATOM 618 C C . CYS A 1 79 ? 12.854 -1.245 -6.289 1.00 88.69 79 CYS A C 1
ATOM 620 O O . CYS A 1 79 ? 13.856 -1.046 -6.968 1.00 88.69 79 CYS A O 1
ATOM 622 N N . GLY A 1 80 ? 11.653 -1.446 -6.838 1.00 86.62 80 GLY A N 1
ATOM 623 C CA . GLY A 1 80 ? 11.433 -1.507 -8.274 1.00 86.62 80 GLY A CA 1
ATOM 624 C C . GLY A 1 80 ? 11.931 -2.809 -8.893 1.00 86.62 80 GLY A C 1
ATOM 625 O O . GLY A 1 80 ? 11.766 -3.885 -8.318 1.00 86.62 80 GLY A O 1
ATOM 626 N N . ALA A 1 81 ? 12.471 -2.713 -10.106 1.00 82.94 81 ALA A N 1
ATOM 627 C CA . ALA A 1 81 ? 12.941 -3.862 -10.869 1.00 82.94 81 ALA A CA 1
ATOM 628 C C . ALA A 1 81 ? 14.435 -4.132 -10.625 1.00 82.94 81 ALA A C 1
ATOM 630 O O . ALA A 1 81 ? 15.199 -3.211 -10.350 1.00 82.94 81 ALA A O 1
ATOM 631 N N . GLN A 1 82 ? 14.836 -5.403 -10.733 1.00 76.44 82 GLN A N 1
ATOM 632 C CA . GLN A 1 82 ? 16.185 -5.859 -10.381 1.00 76.44 82 GLN A CA 1
ATOM 633 C C . GLN A 1 82 ? 17.270 -5.268 -11.282 1.00 76.44 82 GLN A C 1
ATOM 635 O O . GLN A 1 82 ? 18.331 -4.880 -10.795 1.00 76.44 82 GLN A O 1
ATOM 640 N N . LYS A 1 83 ? 17.033 -5.199 -12.596 1.00 74.19 83 LYS A N 1
ATOM 641 C CA . LYS A 1 83 ? 18.017 -4.618 -13.507 1.00 74.19 83 LYS A CA 1
ATOM 642 C C . LYS A 1 83 ? 17.816 -3.110 -13.624 1.00 74.19 83 LYS A C 1
ATOM 644 O O . LYS A 1 83 ? 16.680 -2.666 -13.773 1.00 74.19 83 LYS A O 1
ATOM 649 N N . PRO A 1 84 ? 18.899 -2.320 -13.720 1.00 66.88 84 PRO A N 1
ATOM 650 C CA . PRO A 1 84 ? 18.804 -0.869 -13.899 1.00 66.88 84 PRO A CA 1
ATOM 651 C C . PRO A 1 84 ? 17.997 -0.419 -15.129 1.00 66.88 84 PRO A C 1
ATOM 653 O O . PRO A 1 84 ? 17.453 0.681 -15.140 1.00 66.88 84 PRO A O 1
AT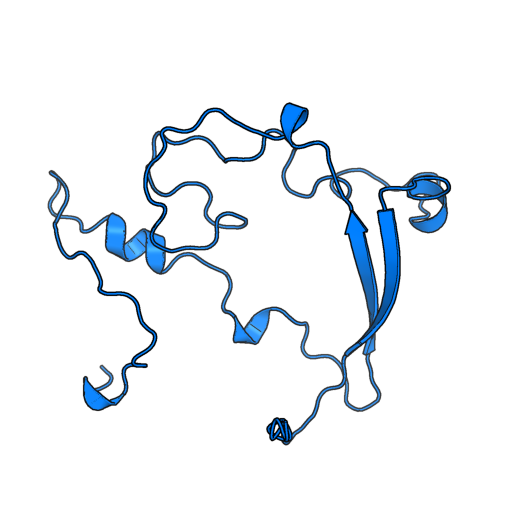OM 656 N N . ALA A 1 85 ? 17.945 -1.245 -16.179 1.00 72.44 85 ALA A N 1
ATOM 657 C CA . ALA A 1 85 ? 17.217 -0.952 -17.414 1.00 72.44 85 ALA A CA 1
ATOM 658 C C . ALA A 1 85 ? 15.753 -1.432 -17.401 1.00 72.44 85 ALA A C 1
ATOM 660 O O . ALA A 1 85 ? 14.996 -1.090 -18.315 1.00 72.44 85 ALA A O 1
ATOM 661 N N . ASP A 1 86 ? 15.353 -2.223 -16.401 1.00 80.75 86 ASP A N 1
ATOM 662 C CA . ASP A 1 86 ? 14.001 -2.762 -16.324 1.00 80.75 86 ASP A CA 1
ATOM 663 C C . ASP A 1 86 ? 13.016 -1.690 -15.852 1.00 80.75 86 ASP A C 1
ATOM 665 O O . ASP A 1 86 ? 13.306 -0.836 -15.012 1.00 80.75 86 ASP A O 1
ATOM 669 N N . LYS A 1 87 ? 11.805 -1.742 -16.405 1.00 85.44 87 LYS A N 1
ATOM 670 C CA . LYS A 1 87 ? 10.719 -0.846 -16.010 1.00 85.44 87 LYS A CA 1
ATOM 671 C C . LYS A 1 87 ? 10.035 -1.367 -14.753 1.00 85.44 87 LYS A C 1
ATOM 673 O O . LYS A 1 87 ? 9.928 -2.573 -14.545 1.00 85.44 87 LYS A O 1
ATOM 678 N N . TYR A 1 88 ? 9.496 -0.445 -13.959 1.00 88.81 88 TYR A N 1
ATOM 679 C CA . TYR A 1 88 ? 8.591 -0.794 -12.870 1.00 88.81 88 TYR A CA 1
ATOM 680 C C . TYR A 1 88 ? 7.384 -1.578 -13.432 1.00 88.81 88 TYR A C 1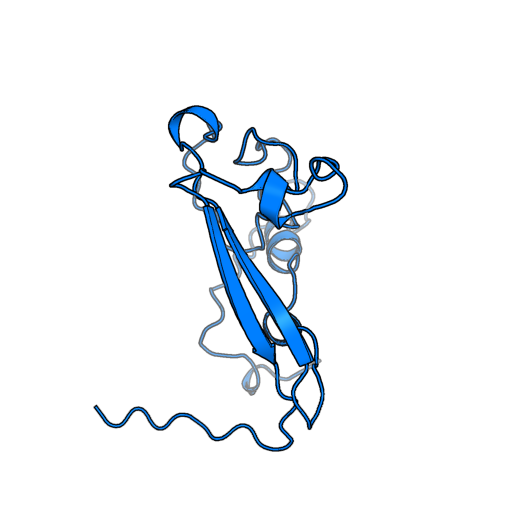
ATOM 682 O O . TYR A 1 88 ? 6.817 -1.144 -14.438 1.00 88.81 88 TYR A O 1
ATOM 690 N N . PRO A 1 89 ? 6.996 -2.724 -12.842 1.00 87.88 89 PRO A N 1
ATOM 691 C CA . PRO A 1 89 ? 6.066 -3.669 -13.473 1.00 87.88 89 PRO A CA 1
ATOM 692 C C . PRO A 1 89 ? 4.582 -3.272 -13.370 1.00 87.88 89 PRO A C 1
ATOM 694 O O . PRO A 1 89 ? 3.716 -4.080 -13.698 1.00 87.88 89 PRO A O 1
ATOM 697 N N . ASP A 1 90 ? 4.296 -2.046 -12.930 1.00 91.56 90 ASP A N 1
ATOM 698 C CA . ASP A 1 90 ? 2.959 -1.458 -12.833 1.00 91.56 90 ASP A CA 1
ATOM 699 C C . ASP A 1 90 ? 2.979 -0.054 -13.463 1.00 91.56 90 ASP A C 1
ATOM 701 O O . ASP A 1 90 ? 3.825 0.784 -13.145 1.00 91.56 90 ASP A O 1
ATOM 705 N N . ASN A 1 91 ? 2.066 0.191 -14.397 1.00 94.56 91 ASN A N 1
ATOM 706 C CA . ASN A 1 91 ? 1.933 1.449 -15.125 1.00 94.56 91 ASN A CA 1
ATOM 707 C C . ASN A 1 91 ? 1.158 2.525 -14.335 1.00 94.56 91 ASN A C 1
ATOM 709 O O . ASN A 1 91 ? 1.089 3.685 -14.752 1.00 94.56 91 ASN A O 1
ATOM 713 N N . LYS A 1 92 ? 0.529 2.168 -13.211 1.00 95.75 92 LYS A N 1
ATOM 714 C CA . LYS A 1 92 ? -0.167 3.117 -12.338 1.00 95.75 92 LYS A CA 1
ATOM 715 C C . LYS A 1 92 ? 0.843 3.902 -11.487 1.00 95.75 92 LYS A C 1
ATOM 717 O O . LYS A 1 92 ? 1.937 3.421 -11.191 1.00 95.75 92 LYS A O 1
ATOM 722 N N . PRO A 1 93 ? 0.508 5.139 -11.076 1.00 95.75 93 PRO A N 1
ATOM 723 C CA . PRO A 1 93 ? 1.381 5.903 -10.192 1.00 95.75 93 PRO A CA 1
ATOM 724 C C . PRO A 1 93 ? 1.565 5.178 -8.853 1.00 95.75 93 PRO A C 1
ATOM 726 O O . PRO A 1 93 ? 0.621 4.598 -8.314 1.00 95.75 93 PRO A O 1
ATOM 729 N N . MET A 1 94 ? 2.771 5.246 -8.286 1.00 95.31 94 MET A N 1
ATOM 730 C CA . MET A 1 94 ? 3.048 4.675 -6.966 1.00 95.31 94 MET A CA 1
ATOM 731 C C . MET A 1 94 ? 2.073 5.235 -5.922 1.00 95.31 94 MET A C 1
ATOM 733 O O . MET A 1 94 ? 1.949 6.448 -5.755 1.00 95.31 94 MET A O 1
ATOM 737 N N . GLY A 1 95 ? 1.387 4.334 -5.217 1.00 95.19 95 GLY A N 1
ATOM 738 C CA . GLY A 1 95 ? 0.354 4.681 -4.243 1.00 95.19 95 GLY A CA 1
ATOM 739 C C . GLY A 1 95 ? -1.072 4.678 -4.794 1.00 95.19 95 GLY A C 1
ATOM 740 O O . GLY A 1 95 ? -1.996 4.876 -4.009 1.00 95.19 95 GLY A O 1
ATOM 741 N N . TYR A 1 96 ? -1.286 4.419 -6.088 1.00 96.44 96 TYR A N 1
ATOM 742 C CA . TYR A 1 96 ? -2.623 4.247 -6.659 1.00 96.44 96 TYR A CA 1
ATOM 743 C C . TYR A 1 96 ? -3.441 3.185 -5.897 1.00 96.44 96 TYR A C 1
ATOM 745 O O . TYR A 1 96 ? -2.902 2.135 -5.546 1.00 96.44 96 TYR A O 1
ATOM 753 N N . PRO A 1 97 ? -4.738 3.419 -5.614 1.00 95.44 97 PRO A N 1
ATOM 754 C CA . PRO A 1 97 ? -5.556 4.599 -5.941 1.00 95.44 97 PRO A CA 1
ATOM 755 C C . PRO A 1 97 ? -5.555 5.703 -4.861 1.00 95.44 97 PRO A C 1
ATOM 757 O O . PRO A 1 97 ? -6.436 6.563 -4.850 1.00 95.44 97 PRO A O 1
ATOM 760 N N . LEU A 1 98 ? -4.631 5.652 -3.901 1.00 95.94 98 LEU A N 1
ATOM 761 C CA . LEU A 1 98 ? -4.526 6.567 -2.756 1.00 95.94 98 LEU A CA 1
ATOM 762 C C . LEU A 1 98 ? -3.552 7.733 -2.984 1.00 95.94 98 LEU A C 1
ATOM 764 O O . LEU A 1 98 ? -3.390 8.571 -2.099 1.00 95.94 98 LEU A O 1
ATOM 768 N N . ASP A 1 99 ? -2.931 7.814 -4.160 1.00 96.56 99 ASP A N 1
ATOM 769 C CA . ASP A 1 99 ? -2.042 8.902 -4.580 1.00 96.56 99 ASP A CA 1
ATOM 770 C C . ASP A 1 99 ? -2.776 10.247 -4.736 1.00 96.56 99 ASP A C 1
ATOM 772 O O . ASP A 1 99 ? -2.151 11.307 -4.800 1.00 96.56 99 ASP A O 1
ATOM 776 N N . ARG A 1 100 ? -4.113 10.220 -4.784 1.00 94.81 100 ARG A N 1
ATOM 777 C CA . ARG A 1 100 ? -4.965 11.384 -5.049 1.00 94.81 100 ARG A CA 1
ATOM 778 C C . ARG A 1 100 ? -5.772 11.799 -3.818 1.00 94.81 100 ARG A C 1
ATOM 780 O O . ARG A 1 100 ? -6.155 10.948 -3.013 1.00 94.81 100 ARG A O 1
ATOM 787 N N . PRO A 1 101 ? -6.118 13.095 -3.692 1.00 95.94 101 PRO A N 1
ATOM 788 C CA . PRO A 1 101 ? -7.012 13.560 -2.639 1.00 95.94 101 PRO A CA 1
ATOM 789 C C . PRO A 1 101 ? -8.363 12.841 -2.663 1.00 95.94 101 PRO A C 1
ATOM 791 O O . PRO A 1 101 ? -8.951 12.617 -3.723 1.00 95.94 101 PRO A O 1
ATOM 794 N N . PHE A 1 102 ? -8.889 12.534 -1.479 1.00 96.06 102 PHE A N 1
ATOM 795 C CA . PHE A 1 102 ? -10.207 11.925 -1.354 1.00 96.06 102 PHE A CA 1
ATOM 796 C C . PHE A 1 102 ? -11.317 12.884 -1.778 1.00 96.06 102 PHE A C 1
ATOM 798 O O . PHE A 1 102 ? -11.316 14.068 -1.430 1.00 96.06 102 PHE A O 1
ATOM 805 N N . LYS A 1 103 ? -12.326 12.336 -2.458 1.00 95.25 103 LYS A N 1
ATOM 806 C CA . LYS A 1 103 ? -13.565 13.044 -2.777 1.00 95.25 103 LYS A CA 1
ATOM 807 C C . LYS A 1 103 ? -14.173 13.584 -1.485 1.00 95.25 103 LYS A C 1
ATOM 809 O O . LYS A 1 103 ? -14.410 12.821 -0.551 1.00 95.25 103 LYS A O 1
ATOM 814 N N . ASN A 1 104 ? -14.373 14.900 -1.426 1.00 95.94 104 ASN A N 1
ATOM 815 C CA . ASN A 1 104 ? -14.886 15.609 -0.249 1.00 95.94 104 ASN A CA 1
ATOM 816 C C . ASN A 1 104 ? -14.132 15.284 1.058 1.00 95.94 104 ASN A C 1
ATOM 818 O O . ASN A 1 104 ? -14.731 15.256 2.131 1.00 95.94 104 ASN A O 1
ATOM 822 N N . ASN A 1 105 ? -12.824 14.999 0.984 1.00 94.81 105 ASN A N 1
ATOM 823 C CA . ASN A 1 105 ? -12.009 14.554 2.124 1.00 94.81 105 ASN A CA 1
ATOM 824 C C . ASN A 1 105 ? -12.544 13.281 2.815 1.00 94.81 105 ASN A C 1
ATOM 826 O O . ASN A 1 105 ? -12.291 13.043 3.997 1.00 94.81 105 ASN A O 1
ATOM 830 N N . SER A 1 106 ? -13.280 12.444 2.081 1.00 95.94 106 SER A N 1
ATOM 831 C CA . SER A 1 106 ? -13.960 11.264 2.603 1.00 95.94 106 SER A CA 1
ATOM 832 C C . SER A 1 106 ? -13.566 10.024 1.806 1.00 95.94 106 SER A C 1
ATOM 834 O O . SER A 1 106 ? -13.945 9.843 0.647 1.00 95.94 106 SER A O 1
ATOM 836 N N . TYR A 1 107 ? -12.830 9.112 2.447 1.00 94.44 107 TYR A N 1
ATOM 837 C CA . TYR A 1 107 ? -12.514 7.815 1.838 1.00 94.44 107 TYR A CA 1
ATOM 838 C C . TYR A 1 107 ? -13.800 7.027 1.534 1.00 94.44 107 TYR A C 1
ATOM 840 O O . TYR A 1 107 ? -13.888 6.361 0.509 1.00 94.44 107 TYR A O 1
ATOM 848 N N . LYS A 1 108 ? -14.835 7.140 2.383 1.00 94.81 108 LYS A N 1
ATOM 849 C CA . LYS A 1 108 ? -16.116 6.452 2.163 1.00 94.81 108 LYS A CA 1
ATOM 850 C C . LYS A 1 108 ? -16.758 6.890 0.856 1.00 94.81 108 LYS A C 1
ATOM 852 O O . LYS A 1 108 ? -17.240 6.044 0.122 1.00 94.81 108 LYS A O 1
ATOM 857 N N . GLU A 1 109 ? -16.751 8.190 0.578 1.00 95.94 109 GLU A N 1
ATOM 858 C CA . GLU A 1 109 ? -17.309 8.743 -0.659 1.00 95.94 109 GLU A CA 1
ATOM 859 C C . GLU A 1 109 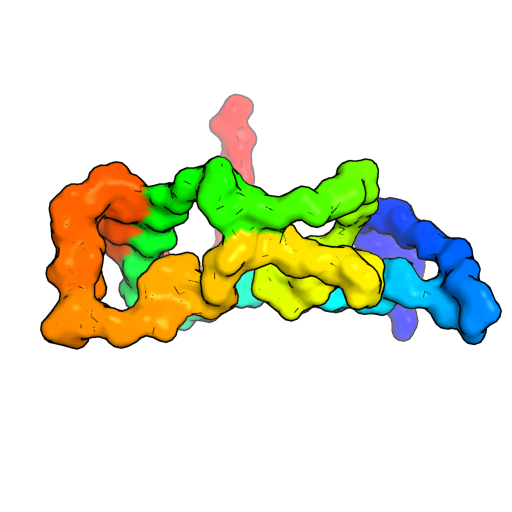? -16.422 8.472 -1.872 1.00 95.94 109 GLU A C 1
ATOM 861 O O . GLU A 1 109 ? -16.939 8.291 -2.969 1.00 95.94 109 GLU A O 1
ATOM 866 N N . THR A 1 110 ? -15.103 8.424 -1.675 1.00 96.19 110 THR A N 1
ATOM 867 C CA . THR A 1 110 ? -14.133 8.101 -2.734 1.00 96.19 110 THR A CA 1
ATOM 868 C C . THR A 1 110 ? -14.350 6.690 -3.271 1.00 96.19 110 THR A C 1
ATOM 870 O O . THR A 1 110 ? -14.327 6.488 -4.480 1.00 96.19 110 THR A O 1
ATOM 873 N N . PHE A 1 111 ? -14.609 5.730 -2.381 1.00 95.75 111 PHE A N 1
ATOM 874 C CA . PHE A 1 111 ? -14.801 4.322 -2.738 1.00 95.75 111 PHE A CA 1
ATOM 875 C C . PHE A 1 111 ? -16.281 3.895 -2.774 1.00 95.75 111 PHE A C 1
ATOM 877 O O . PHE A 1 111 ? -16.580 2.711 -2.919 1.00 95.75 111 PHE A O 1
ATOM 884 N N . ALA A 1 112 ? -17.226 4.833 -2.641 1.00 94.50 112 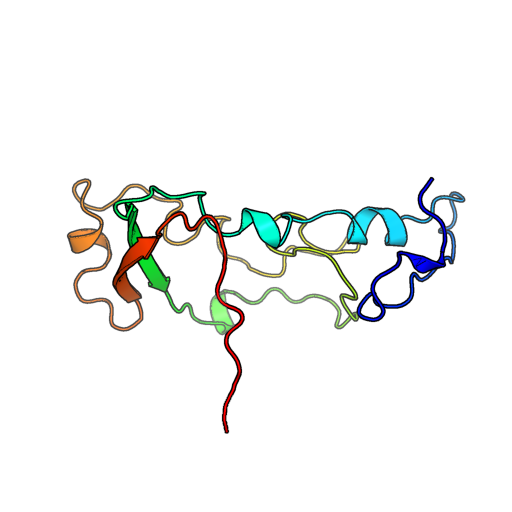ALA A N 1
ATOM 885 C CA . ALA A 1 112 ? -18.654 4.524 -2.653 1.00 94.50 112 ALA A CA 1
ATOM 886 C C . ALA A 1 112 ? -19.096 4.001 -4.027 1.00 94.50 112 ALA A C 1
ATOM 888 O O . ALA A 1 112 ? -18.885 4.653 -5.047 1.00 94.50 112 ALA A O 1
ATOM 889 N N . GLY A 1 113 ? -19.765 2.845 -4.043 1.00 92.88 113 GLY A N 1
ATOM 890 C CA . GLY A 1 113 ? -20.325 2.252 -5.262 1.00 92.88 113 GLY A CA 1
ATOM 891 C C . GLY A 1 113 ? -19.315 1.516 -6.148 1.00 92.88 113 GLY A C 1
ATOM 892 O O . GLY A 1 113 ? -19.724 0.927 -7.144 1.00 92.88 113 GLY A O 1
ATOM 893 N N . LEU A 1 114 ? -18.029 1.499 -5.784 1.00 95.88 114 LEU A N 1
ATOM 894 C CA . LEU A 1 114 ? -17.029 0.675 -6.456 1.00 95.88 114 LEU A CA 1
ATOM 895 C C . LEU A 1 114 ? -17.179 -0.784 -6.014 1.00 95.88 114 LEU A C 1
ATOM 897 O O . LEU A 1 114 ? -17.162 -1.090 -4.824 1.00 95.88 114 LEU A O 1
ATOM 901 N N . ASN A 1 115 ? -17.323 -1.692 -6.974 1.00 96.94 115 ASN A N 1
ATOM 902 C CA . ASN A 1 115 ? -17.429 -3.134 -6.727 1.00 96.94 115 ASN A CA 1
ATOM 903 C C . ASN A 1 115 ? -16.060 -3.818 -6.565 1.00 96.94 115 ASN A C 1
ATOM 905 O O . ASN A 1 115 ? -15.988 -4.939 -6.070 1.00 96.94 115 ASN A O 1
ATOM 909 N N . ASN A 1 116 ? -14.985 -3.140 -6.964 1.00 97.25 116 ASN A N 1
ATOM 910 C CA . ASN A 1 116 ? -13.604 -3.608 -6.920 1.00 97.25 116 ASN A CA 1
ATOM 911 C C . ASN A 1 116 ? -12.814 -3.052 -5.719 1.00 97.25 116 ASN A C 1
ATOM 913 O O . ASN A 1 116 ? -11.599 -3.218 -5.660 1.00 97.25 116 ASN A O 1
ATOM 917 N N . ALA A 1 117 ? -13.484 -2.394 -4.766 1.00 97.06 117 ALA A N 1
ATOM 918 C CA . ALA A 1 117 ? -12.872 -1.841 -3.563 1.00 97.06 117 ALA A CA 1
ATOM 919 C C . ALA A 1 117 ? -13.619 -2.296 -2.301 1.00 97.06 117 ALA A C 1
ATOM 921 O O . ALA A 1 117 ? -14.842 -2.190 -2.214 1.00 97.06 117 ALA A O 1
ATOM 922 N N . VAL A 1 118 ? -12.889 -2.761 -1.287 1.00 96.69 118 VAL A N 1
ATOM 923 C CA . VAL A 1 118 ? -13.450 -3.164 0.011 1.00 96.69 118 VAL A CA 1
ATOM 924 C C . VAL A 1 118 ? -12.640 -2.553 1.141 1.00 96.69 118 VAL A C 1
ATOM 926 O O . VAL A 1 118 ? -11.418 -2.652 1.167 1.00 96.69 118 VAL A O 1
ATOM 929 N N . ILE A 1 119 ? -13.337 -1.963 2.116 1.00 96.75 119 ILE A N 1
ATOM 930 C CA . ILE A 1 119 ? -12.733 -1.403 3.328 1.00 96.75 119 ILE A CA 1
ATOM 931 C C . ILE A 1 119 ? -13.270 -2.142 4.549 1.00 96.75 119 ILE A C 1
ATOM 933 O O . ILE A 1 119 ? -14.484 -2.213 4.759 1.00 96.75 119 ILE A O 1
ATOM 937 N N . LYS A 1 120 ? -12.369 -2.672 5.377 1.00 97.00 120 LYS A N 1
ATOM 938 C CA . LYS A 1 120 ? -12.691 -3.352 6.637 1.00 97.00 120 LYS A CA 1
ATOM 939 C C . LYS A 1 120 ? -11.993 -2.680 7.810 1.00 97.00 120 LYS A C 1
ATOM 941 O O . LYS A 1 120 ? -10.832 -2.291 7.719 1.00 97.00 120 LYS A O 1
ATOM 946 N N . ASP A 1 121 ? -12.707 -2.561 8.923 1.00 97.94 121 ASP A N 1
ATOM 947 C CA . ASP A 1 121 ? -12.109 -2.126 10.181 1.00 97.94 121 ASP A CA 1
ATOM 948 C C . ASP A 1 121 ? -11.335 -3.294 10.799 1.00 97.94 121 ASP A C 1
ATOM 950 O O . ASP A 1 121 ? -11.876 -4.385 10.980 1.00 97.94 121 ASP A O 1
ATOM 954 N N . VAL A 1 122 ? -10.069 -3.053 11.131 1.00 97.56 122 VAL A N 1
ATOM 955 C CA . VAL A 1 122 ? -9.185 -4.029 11.778 1.00 97.56 122 VAL A CA 1
ATOM 956 C C . VAL A 1 122 ? -8.572 -3.421 13.036 1.00 97.56 122 VAL A C 1
ATOM 958 O O . VAL A 1 122 ? -8.482 -2.199 13.180 1.00 97.56 122 VAL A O 1
ATOM 961 N N . SER A 1 123 ? -8.160 -4.266 13.979 1.00 97.12 123 SER A N 1
ATOM 962 C CA . SER A 1 123 ? -7.519 -3.824 15.219 1.00 97.12 123 SER A CA 1
ATOM 963 C C . SER A 1 123 ? -6.201 -4.551 15.427 1.00 97.12 123 SER A C 1
ATOM 965 O O . SER A 1 123 ? -6.195 -5.756 15.663 1.00 97.12 123 SER A O 1
ATOM 967 N N . ILE A 1 124 ? -5.100 -3.802 15.446 1.00 96.12 124 ILE A N 1
ATOM 968 C CA . ILE A 1 124 ? -3.766 -4.341 15.722 1.00 96.12 124 ILE A CA 1
ATOM 969 C C . ILE A 1 124 ? -3.482 -4.212 17.219 1.00 96.12 124 ILE A C 1
ATOM 971 O O . ILE A 1 124 ? -3.498 -3.108 17.777 1.00 96.12 124 ILE A O 1
ATOM 975 N N . LYS A 1 125 ? -3.248 -5.346 17.883 1.00 94.75 125 LYS A N 1
ATOM 976 C CA . LYS A 1 125 ? -2.941 -5.419 19.316 1.00 94.75 125 LYS A CA 1
ATOM 977 C C . LYS A 1 125 ? -1.460 -5.713 19.515 1.00 94.75 125 LYS A C 1
ATOM 979 O O . LYS A 1 125 ? -0.946 -6.678 18.967 1.00 94.75 125 LYS A O 1
ATOM 984 N N . LEU A 1 126 ? -0.806 -4.905 20.347 1.00 93.75 126 LEU A N 1
ATOM 985 C CA . LEU A 1 126 ? 0.546 -5.205 20.808 1.00 93.75 126 LEU A CA 1
ATOM 986 C C . LEU A 1 126 ? 0.472 -6.292 21.884 1.00 93.75 126 LEU A C 1
ATOM 988 O O . LEU A 1 126 ? -0.039 -6.033 22.978 1.00 93.75 126 LEU A O 1
ATOM 992 N N . VAL A 1 127 ? 1.009 -7.467 21.579 1.00 91.81 127 VAL A N 1
ATOM 993 C CA . VAL A 1 127 ? 1.179 -8.579 22.521 1.00 91.81 127 VAL A CA 1
ATOM 994 C C . VAL A 1 127 ? 2.633 -8.638 22.995 1.00 91.81 127 VAL A C 1
ATOM 996 O O . VAL A 1 127 ? 3.531 -8.199 22.279 1.00 91.81 127 VAL A O 1
ATOM 999 N N . LYS A 1 128 ? 2.861 -9.085 24.236 1.00 85.62 128 LYS A N 1
ATOM 1000 C CA . LYS A 1 128 ? 4.224 -9.316 24.750 1.00 85.62 128 LYS A CA 1
ATOM 1001 C C . LYS A 1 128 ? 4.755 -10.663 24.279 1.00 85.62 128 LYS A C 1
ATOM 1003 O O . LYS A 1 128 ? 5.875 -10.729 23.797 1.00 85.62 128 LYS A O 1
ATOM 1008 N N . ASP A 1 129 ? 3.892 -11.664 24.374 1.00 84.62 129 ASP A N 1
ATOM 1009 C CA . ASP A 1 129 ? 4.139 -13.024 23.937 1.00 84.62 129 ASP A CA 1
ATOM 1010 C C . ASP A 1 129 ? 3.181 -13.285 22.778 1.00 84.62 129 ASP A C 1
ATOM 1012 O O . ASP A 1 129 ? 1.970 -13.057 22.899 1.00 84.62 129 ASP A O 1
ATOM 1016 N N . PHE A 1 130 ? 3.727 -13.667 21.628 1.00 74.50 130 PHE A N 1
ATOM 1017 C CA . PHE A 1 130 ? 2.918 -14.109 20.505 1.00 74.50 130 PHE A CA 1
ATOM 1018 C C . PHE A 1 130 ? 2.625 -15.592 20.739 1.00 74.50 130 PHE A C 1
ATOM 1020 O O . PHE A 1 130 ? 3.573 -16.374 20.777 1.00 74.50 130 PHE A O 1
ATOM 1027 N N . PRO A 1 131 ? 1.365 -16.000 20.967 1.00 70.75 131 PRO A N 1
ATOM 1028 C CA . PRO A 1 131 ? 1.062 -17.418 21.029 1.00 70.75 131 PRO A CA 1
ATOM 1029 C C . PRO A 1 131 ? 1.344 -17.990 19.641 1.00 70.75 131 PRO A C 1
ATOM 1031 O O . PRO A 1 131 ? 0.705 -17.579 18.671 1.00 70.75 131 PRO A O 1
ATOM 1034 N N . GLU A 1 132 ? 2.326 -18.884 19.532 1.00 66.00 132 GLU A N 1
ATOM 1035 C CA . GLU A 1 132 ? 2.500 -19.678 18.321 1.00 66.00 132 GLU A CA 1
ATOM 1036 C C . GLU A 1 132 ? 1.157 -20.341 18.013 1.00 66.00 132 GLU A C 1
ATOM 1038 O O . GLU A 1 132 ? 0.547 -20.989 18.872 1.00 66.00 132 GLU A O 1
ATOM 1043 N N . ILE A 1 133 ? 0.645 -20.100 16.807 1.00 64.75 133 ILE A N 1
ATOM 1044 C CA . ILE A 1 133 ? -0.551 -20.782 16.336 1.00 64.75 133 ILE A CA 1
ATOM 1045 C C . ILE A 1 133 ? -0.103 -22.217 16.091 1.00 64.75 133 ILE A C 1
ATOM 1047 O O . ILE A 1 133 ? 0.483 -22.519 15.058 1.00 64.75 133 ILE A O 1
ATOM 1051 N N . VAL A 1 134 ? -0.332 -23.095 17.066 1.00 58.28 134 VAL A N 1
ATOM 1052 C CA . VAL A 1 134 ? -0.259 -24.533 16.828 1.00 58.28 134 VAL A CA 1
ATOM 1053 C C . VAL A 1 134 ? -1.412 -24.836 15.879 1.00 58.28 134 VAL A C 1
ATOM 1055 O O . VAL A 1 134 ? -2.570 -24.884 16.298 1.00 58.28 134 VAL A O 1
ATOM 1058 N N . GLU A 1 135 ? -1.117 -24.940 14.584 1.00 56.69 135 GLU A N 1
ATOM 1059 C CA . GLU A 1 135 ? -2.058 -25.462 13.599 1.00 56.69 135 GLU A CA 1
ATOM 1060 C C . GLU A 1 135 ? -2.359 -26.920 13.960 1.00 56.69 135 GLU A C 1
ATOM 1062 O O . GLU A 1 135 ? -1.675 -27.850 13.549 1.00 56.69 135 GLU A O 1
ATOM 1067 N N . GLY A 1 136 ? -3.381 -27.120 14.787 1.00 57.00 136 GLY A N 1
ATOM 1068 C CA . GLY A 1 136 ? -4.076 -28.393 14.884 1.00 57.00 136 GLY A CA 1
ATOM 1069 C C . GLY A 1 136 ? -5.016 -28.516 13.692 1.00 57.00 136 GLY A C 1
ATOM 1070 O O . GLY A 1 136 ? -6.183 -28.139 13.802 1.00 57.00 136 GLY A O 1
ATOM 1071 N N . CYS A 1 137 ? -4.487 -28.991 12.565 1.00 43.75 137 CYS A N 1
ATOM 1072 C CA . CYS A 1 137 ? -5.274 -29.722 11.573 1.00 43.75 137 CYS A CA 1
ATOM 1073 C C . CYS A 1 137 ? -5.183 -31.219 11.877 1.00 43.75 137 CYS A C 1
ATOM 1075 O O . CYS A 1 137 ? -4.062 -31.690 12.174 1.00 43.75 137 CYS A O 1
#